Protein AF-A0A9J5Z518-F1 (afdb_monomer_lite)

Radius of gyration: 36.54 Å; chains: 1; bounding box: 61×48×92 Å

pLDDT: mean 82.01, std 14.23, range [48.25, 98.31]

Organism: Solanum commersonii (NCBI:txid4109)

Secondary structure (DSSP, 8-state):
-----TTS-HHHHHHHHH---BTTB---------TTTS------HHHHHHHHHHHHHHHHHHHHHHHHHHHHHHHHHHHHHHHHHHHT--

Sequence (90 aa):
MFQANPSLPTIDIVEKCCGPQTRSHVFGFGGGVKAKDLKGETSSQAEFLSALRSTREDIKSLNEENNSSKNGIKAMNVEKYKKNRISRKI

Structure (mmCIF, N/CA/C/O backbone):
data_AF-A0A9J5Z518-F1
#
_entry.id   AF-A0A9J5Z518-F1
#
loop_
_atom_site.group_PDB
_atom_site.id
_atom_site.type_symbol
_atom_site.label_atom_id
_atom_site.label_alt_id
_atom_site.label_comp_id
_atom_site.label_asym_id
_atom_site.label_entity_id
_atom_site.label_seq_id
_atom_site.pdbx_PDB_ins_code
_atom_site.Cartn_x
_atom_site.Cartn_y
_atom_site.Cartn_z
_atom_site.occupancy
_atom_site.B_iso_or_equiv
_atom_site.auth_seq_id
_atom_site.auth_comp_id
_atom_site.auth_asym_id
_atom_site.auth_atom_id
_atom_site.pdbx_PDB_model_num
ATOM 1 N N . MET A 1 1 ? -10.578 -35.124 36.667 1.00 48.25 1 MET A N 1
ATOM 2 C CA . MET A 1 1 ? -11.821 -34.970 35.877 1.00 48.25 1 MET A CA 1
ATOM 3 C C . MET A 1 1 ? -12.957 -34.734 36.861 1.00 48.25 1 MET A C 1
ATOM 5 O O . MET A 1 1 ? -13.106 -35.541 37.768 1.00 48.25 1 MET A O 1
ATOM 9 N N . PHE A 1 2 ? -13.674 -33.612 36.771 1.00 56.88 2 PHE A N 1
ATOM 10 C CA . PHE A 1 2 ? -14.825 -33.339 37.639 1.00 56.88 2 PHE A CA 1
ATOM 11 C C . PHE A 1 2 ? -16.039 -34.071 37.060 1.00 56.88 2 PHE A C 1
ATOM 13 O O . PHE A 1 2 ? -16.523 -33.717 35.988 1.00 56.88 2 PHE A O 1
ATOM 20 N N . GLN A 1 3 ? -16.482 -35.137 37.722 1.00 62.44 3 GLN A N 1
ATOM 21 C CA . GLN A 1 3 ? -17.665 -35.884 37.310 1.00 62.44 3 GLN A CA 1
ATOM 22 C C . GLN A 1 3 ? -18.897 -35.125 37.814 1.00 62.44 3 GLN A C 1
ATOM 24 O O . GLN A 1 3 ? -19.232 -35.181 38.997 1.00 62.44 3 GLN A O 1
ATOM 29 N N . ALA A 1 4 ? -19.519 -34.336 36.935 1.00 62.97 4 ALA A N 1
ATOM 30 C CA . ALA A 1 4 ? -20.708 -33.569 37.283 1.00 62.97 4 ALA A CA 1
ATOM 31 C C . ALA A 1 4 ? -21.874 -34.531 37.549 1.00 62.97 4 ALA A C 1
ATOM 33 O O . ALA A 1 4 ? -22.260 -35.300 36.671 1.00 62.97 4 ALA A O 1
ATOM 34 N N . ASN A 1 5 ? -22.430 -34.493 38.762 1.00 67.69 5 ASN A N 1
ATOM 35 C CA . ASN A 1 5 ? -23.680 -35.185 39.056 1.00 67.69 5 ASN A CA 1
ATOM 36 C C . ASN A 1 5 ? -24.822 -34.419 38.373 1.00 67.69 5 ASN A C 1
ATOM 38 O O . ASN A 1 5 ? -25.071 -33.274 38.754 1.00 67.69 5 ASN A O 1
ATOM 42 N N . PRO A 1 6 ? -25.543 -35.023 37.413 1.00 66.94 6 PRO A N 1
ATOM 43 C CA . PRO A 1 6 ? -26.593 -34.335 36.661 1.00 66.94 6 PRO A CA 1
ATOM 44 C C . PRO A 1 6 ? -27.818 -33.970 37.517 1.00 66.94 6 PRO A C 1
ATOM 46 O O . PRO A 1 6 ? -28.683 -33.241 37.048 1.00 66.94 6 PRO A O 1
ATOM 49 N N . SER A 1 7 ? -27.903 -34.457 38.762 1.00 74.88 7 SER A N 1
ATOM 50 C CA . SER A 1 7 ? -28.983 -34.122 39.697 1.00 74.88 7 SER A CA 1
ATOM 51 C C . SER A 1 7 ? -28.717 -32.872 40.543 1.00 74.88 7 SER A C 1
ATOM 53 O O . SER A 1 7 ? -29.592 -32.486 41.315 1.00 74.88 7 SER A O 1
ATOM 55 N N . LEU A 1 8 ? -27.517 -32.282 40.482 1.00 69.19 8 LEU A N 1
ATOM 56 C CA . LEU A 1 8 ? -27.198 -31.085 41.260 1.00 69.19 8 LEU A CA 1
ATOM 57 C C . LEU A 1 8 ? -27.633 -29.825 40.501 1.00 69.19 8 LEU A C 1
ATOM 59 O O . LEU A 1 8 ? -27.395 -29.730 39.293 1.00 69.19 8 LEU A O 1
ATOM 63 N N . PRO A 1 9 ? -28.242 -28.839 41.181 1.00 76.44 9 PRO A N 1
ATOM 64 C CA . PRO A 1 9 ? -28.569 -27.568 40.558 1.00 76.44 9 PRO A CA 1
ATOM 65 C C . PRO A 1 9 ? -27.285 -26.867 40.096 1.00 76.44 9 PRO A C 1
ATOM 67 O O . PRO A 1 9 ? -26.237 -26.952 40.735 1.00 76.44 9 PRO A O 1
ATOM 70 N N . THR A 1 10 ? -27.366 -26.154 38.971 1.00 73.75 10 THR A N 1
ATOM 71 C CA . THR A 1 10 ? -26.213 -25.529 38.299 1.00 73.75 10 THR A CA 1
ATOM 72 C C . THR A 1 10 ? -25.384 -24.638 39.228 1.00 73.75 10 THR A C 1
ATOM 74 O O . THR A 1 10 ? -24.167 -24.574 39.083 1.00 73.75 10 THR A O 1
ATOM 77 N N . ILE A 1 11 ? -26.021 -24.000 40.215 1.00 75.94 11 ILE A N 1
ATOM 78 C CA . ILE A 1 11 ? -25.343 -23.161 41.209 1.00 75.94 11 ILE A CA 1
ATOM 79 C C . ILE A 1 11 ? -24.370 -23.959 42.089 1.00 75.94 11 ILE A C 1
ATOM 81 O O . ILE A 1 11 ? -23.241 -23.521 42.268 1.00 75.94 11 ILE A O 1
ATOM 85 N N . ASP A 1 12 ? -24.732 -25.164 42.532 1.00 75.50 12 ASP A N 1
ATOM 86 C CA . ASP A 1 12 ? -23.872 -26.000 43.383 1.00 75.50 12 ASP A CA 1
ATOM 87 C C . ASP A 1 12 ? -22.634 -26.486 42.617 1.00 75.50 12 ASP A C 1
ATOM 89 O O . ASP A 1 12 ? -21.554 -26.670 43.181 1.00 75.50 12 ASP A O 1
ATOM 93 N N . ILE A 1 13 ? -22.783 -26.708 41.307 1.00 78.81 13 ILE A N 1
ATOM 94 C CA . ILE A 1 13 ? -21.675 -27.076 40.418 1.00 78.81 13 ILE A CA 1
ATOM 95 C C . ILE A 1 13 ? -20.703 -25.901 40.288 1.00 78.81 13 ILE A C 1
ATOM 97 O O . ILE A 1 13 ? -19.492 -26.084 40.406 1.00 78.81 13 ILE A O 1
ATOM 101 N N . VAL A 1 14 ? -21.235 -24.697 40.075 1.00 74.38 14 VAL A N 1
ATOM 102 C CA . VAL A 1 14 ? -20.440 -23.473 39.948 1.00 74.38 14 VAL A CA 1
ATOM 103 C C . VAL A 1 14 ? -19.733 -23.140 41.265 1.00 74.38 14 VAL A C 1
ATOM 105 O O . VAL A 1 14 ? -18.532 -22.874 41.253 1.00 74.38 14 VAL A O 1
ATOM 108 N N . GLU A 1 15 ? -20.414 -23.238 42.408 1.00 80.31 15 GLU A N 1
ATOM 109 C CA . GLU A 1 15 ? -19.813 -22.964 43.719 1.00 80.31 15 GLU A CA 1
ATOM 110 C C . GLU A 1 15 ? -18.722 -23.970 44.102 1.00 80.31 15 GLU A C 1
ATOM 112 O O . GLU A 1 15 ? -17.716 -23.591 44.704 1.00 80.31 15 GLU A O 1
ATOM 117 N N . LYS A 1 16 ? -18.846 -25.240 43.692 1.00 79.00 16 LYS A N 1
ATOM 118 C CA . LYS A 1 16 ? -17.779 -26.239 43.876 1.00 79.00 16 LYS A CA 1
ATOM 119 C C . LYS A 1 16 ? -16.491 -25.886 43.139 1.00 79.00 16 LYS A C 1
ATOM 121 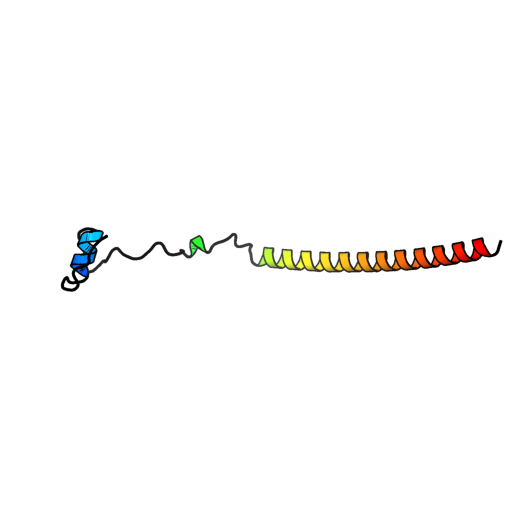O O . LYS A 1 16 ? -15.412 -26.217 43.623 1.00 79.00 16 LYS A O 1
ATOM 126 N N . CYS A 1 17 ? -16.592 -25.273 41.963 1.00 72.50 17 CYS A N 1
ATOM 127 C CA . CYS A 1 17 ? -15.425 -24.918 41.158 1.00 72.50 17 CYS A CA 1
ATOM 128 C C . CYS A 1 17 ? -14.874 -23.527 41.490 1.00 72.50 17 CYS A C 1
ATOM 130 O O . CYS A 1 17 ? -13.670 -23.309 41.379 1.00 72.50 17 CYS A O 1
ATOM 132 N N . CYS A 1 18 ? -15.740 -22.590 41.873 1.00 73.62 18 CYS A N 1
ATOM 133 C CA . CYS A 1 18 ? -15.412 -21.168 41.939 1.00 73.62 18 CYS A CA 1
ATOM 134 C C . CYS A 1 18 ? -15.575 -20.549 43.339 1.00 73.62 18 CYS A C 1
ATOM 136 O O . CYS A 1 18 ? -15.308 -19.359 43.495 1.00 73.62 18 CYS A O 1
ATOM 138 N N . GLY A 1 19 ? -15.986 -21.329 44.343 1.00 78.62 19 GLY A N 1
ATOM 139 C CA . GLY A 1 19 ? -16.323 -20.841 45.683 1.00 78.62 19 GLY A CA 1
ATOM 140 C C . GLY A 1 19 ? -17.738 -20.247 45.769 1.00 78.62 19 GLY A C 1
ATOM 141 O O . GLY A 1 19 ? -18.416 -20.152 44.746 1.00 78.62 19 GLY A O 1
ATOM 142 N N . PRO A 1 20 ? -18.203 -19.854 46.973 1.00 78.50 20 PRO A N 1
ATOM 143 C CA . PRO A 1 20 ? -19.554 -19.325 47.186 1.00 78.50 20 PRO A CA 1
ATOM 144 C C . PRO A 1 20 ? -19.868 -18.154 46.244 1.00 78.50 20 PRO A C 1
ATOM 146 O O . PRO A 1 20 ? -19.105 -17.186 46.194 1.00 78.50 20 PRO A O 1
ATOM 149 N N . GLN A 1 21 ? -20.981 -18.221 45.507 1.00 73.38 21 GLN A N 1
ATOM 150 C CA . GLN A 1 21 ? -21.390 -17.180 44.559 1.00 73.38 21 GLN A CA 1
ATOM 151 C C . GLN A 1 21 ? -22.726 -16.572 44.973 1.00 73.38 21 GLN A C 1
ATOM 153 O O . GLN A 1 21 ? -23.687 -17.259 45.312 1.00 73.38 21 GLN A O 1
ATOM 158 N N . THR A 1 22 ? -22.831 -15.246 44.911 1.00 69.94 22 THR A N 1
ATOM 159 C CA . THR A 1 22 ? -24.120 -14.592 45.126 1.00 69.94 22 THR A CA 1
ATOM 160 C C . THR A 1 22 ? -25.036 -14.900 43.942 1.00 69.94 22 THR A C 1
ATOM 162 O O . THR A 1 22 ? -24.667 -14.715 42.786 1.00 69.94 22 THR A O 1
ATOM 165 N N . ARG A 1 23 ? -26.275 -15.341 44.212 1.00 65.81 23 ARG A N 1
ATOM 166 C CA . ARG A 1 23 ? -27.279 -15.656 43.170 1.00 65.81 23 ARG A CA 1
ATOM 167 C C . ARG A 1 23 ? -27.551 -14.505 42.187 1.00 65.81 23 ARG A C 1
ATOM 169 O O . ARG A 1 23 ? -28.092 -14.745 41.114 1.00 65.81 23 ARG A O 1
ATOM 176 N N . SER A 1 24 ? -27.203 -13.272 42.556 1.00 66.88 24 SER A N 1
ATOM 177 C CA . SER A 1 24 ? -27.316 -12.071 41.725 1.00 66.88 24 SER A CA 1
ATOM 178 C C . SER A 1 24 ? -26.068 -11.758 40.892 1.00 66.88 24 SER A C 1
ATOM 180 O O . SER A 1 24 ? -26.148 -10.943 39.975 1.00 66.88 24 SER A O 1
ATOM 182 N N . HIS A 1 25 ? -24.920 -12.365 41.194 1.00 65.81 25 HIS A N 1
ATOM 183 C CA . HIS A 1 25 ? -23.658 -12.090 40.522 1.00 65.81 25 HIS A CA 1
ATOM 184 C C . HIS A 1 25 ? -22.840 -13.375 40.375 1.00 65.81 25 HIS A C 1
ATOM 186 O O . HIS A 1 25 ? -22.006 -13.721 41.209 1.00 65.81 25 HIS A O 1
ATOM 192 N N . VAL A 1 26 ? -23.090 -14.086 39.276 1.00 58.62 26 VAL A N 1
ATOM 193 C CA . VAL A 1 26 ? -22.262 -15.222 38.869 1.00 58.62 26 VAL A CA 1
ATOM 194 C C . VAL A 1 26 ? -20.937 -14.676 38.335 1.00 58.62 26 VAL A C 1
ATOM 196 O O . VAL A 1 26 ? -20.912 -13.969 37.324 1.00 58.62 26 VAL A O 1
ATOM 199 N N . PHE A 1 27 ? -19.826 -14.991 39.001 1.00 59.38 27 PHE A N 1
ATOM 200 C CA . PHE A 1 27 ? -18.494 -14.623 38.520 1.00 59.38 27 PHE A CA 1
ATOM 201 C C . PHE A 1 27 ? -18.071 -15.644 37.461 1.00 59.38 27 PHE A C 1
ATOM 203 O O . PHE A 1 27 ? -17.588 -16.730 37.779 1.00 59.38 27 PHE A O 1
ATOM 210 N N . GLY A 1 28 ? -18.341 -15.334 36.192 1.00 64.31 28 GLY A N 1
ATOM 211 C CA . GLY A 1 28 ? -18.186 -16.324 35.127 1.00 64.31 28 GLY A CA 1
ATOM 212 C C . GLY A 1 28 ? -18.381 -15.806 33.708 1.00 64.31 28 GLY A C 1
ATOM 213 O O . GLY A 1 28 ? -18.971 -16.500 32.899 1.00 64.31 28 GLY A O 1
ATOM 214 N N . PHE A 1 29 ? -17.899 -14.608 33.387 1.00 59.62 29 PHE A N 1
ATOM 215 C CA . PHE A 1 29 ? -17.633 -14.184 32.006 1.00 59.62 29 PHE A CA 1
ATOM 216 C C . PHE A 1 29 ? -16.364 -13.329 32.077 1.00 59.62 29 PHE A C 1
ATOM 218 O O . PHE A 1 29 ? -16.371 -12.222 32.597 1.00 59.62 29 PHE A O 1
ATOM 225 N N . GLY A 1 30 ? -15.190 -13.884 31.791 1.00 61.72 30 GLY A N 1
ATOM 226 C CA . GLY A 1 30 ? -14.781 -14.210 30.432 1.00 61.72 30 GLY A CA 1
ATOM 227 C C . GLY A 1 30 ? -13.930 -13.044 29.946 1.00 61.72 30 GLY A C 1
ATOM 228 O O . GLY A 1 30 ? -14.463 -12.009 29.558 1.00 61.72 30 GLY A O 1
ATOM 229 N N . GLY A 1 31 ? -12.605 -13.192 30.031 1.00 64.12 31 GLY A N 1
ATOM 230 C CA . GLY A 1 31 ? -11.622 -12.253 29.489 1.00 64.12 31 GLY A CA 1
ATOM 231 C C . GLY A 1 31 ? -11.694 -12.188 27.963 1.00 64.12 31 GLY A C 1
ATOM 232 O O . GLY A 1 31 ? -10.781 -12.634 27.282 1.00 64.12 31 GLY A O 1
ATOM 233 N N . GLY A 1 32 ? -12.811 -11.695 27.431 1.00 71.06 32 GLY A N 1
ATOM 234 C CA . GLY A 1 32 ? -12.987 -11.416 26.016 1.00 71.06 32 GLY A CA 1
ATOM 235 C C . GLY A 1 32 ? -12.149 -10.216 25.588 1.00 71.06 32 GLY A C 1
ATOM 236 O O . GLY A 1 32 ? -11.756 -9.389 26.415 1.00 71.06 32 GLY A O 1
ATOM 237 N N . VAL A 1 33 ? -11.907 -10.128 24.281 1.00 66.19 33 VAL A N 1
ATOM 238 C CA . VAL A 1 33 ? -11.215 -9.009 23.636 1.00 66.19 33 VAL A CA 1
ATOM 239 C C . VAL A 1 33 ? -11.973 -7.721 23.955 1.00 66.19 33 VAL A C 1
ATOM 241 O O . VAL A 1 33 ? -13.108 -7.518 23.520 1.00 66.19 33 VAL A O 1
ATOM 244 N N . LYS A 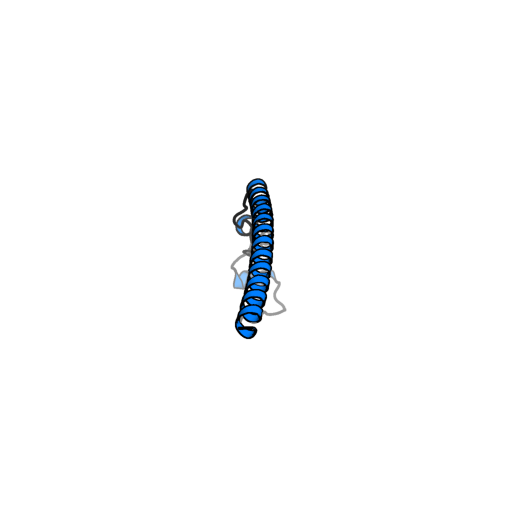1 34 ? -11.372 -6.853 24.767 1.00 72.75 34 LYS A N 1
ATOM 245 C CA . LYS A 1 34 ? -11.939 -5.552 25.125 1.00 72.75 34 LYS A CA 1
ATOM 246 C C . LYS A 1 34 ? -11.774 -4.616 23.932 1.00 72.75 34 LYS A C 1
ATOM 248 O O . LYS A 1 34 ? -10.840 -4.751 23.152 1.00 72.75 34 LYS A O 1
ATOM 253 N N . ALA A 1 35 ? -12.610 -3.585 23.821 1.00 66.94 35 ALA A N 1
ATOM 254 C CA . ALA A 1 35 ? -12.472 -2.583 22.754 1.00 66.94 35 ALA A CA 1
ATOM 255 C C . ALA A 1 35 ? -11.069 -1.935 22.699 1.00 66.94 35 ALA A C 1
ATOM 257 O O . ALA A 1 35 ? -10.638 -1.484 21.647 1.00 66.94 35 ALA A O 1
ATOM 258 N N . LYS A 1 36 ? -10.342 -1.913 23.825 1.00 67.56 36 LYS A N 1
ATOM 259 C CA . LYS A 1 36 ? -8.940 -1.471 23.905 1.00 67.56 36 LYS A CA 1
ATOM 260 C C . LYS A 1 36 ? -7.934 -2.479 23.332 1.00 67.56 36 LYS A C 1
ATOM 262 O O . LYS A 1 36 ? -6.884 -2.060 22.875 1.00 67.56 36 LYS A O 1
ATOM 267 N N . ASP A 1 37 ? -8.276 -3.763 23.323 1.00 70.88 37 ASP A N 1
ATOM 268 C CA . ASP A 1 37 ? -7.477 -4.841 22.733 1.00 70.88 37 ASP A CA 1
ATOM 269 C C . ASP A 1 37 ? -7.688 -4.898 21.202 1.00 70.88 37 ASP A C 1
ATOM 271 O O . ASP A 1 37 ? -6.872 -5.454 20.477 1.00 70.88 37 ASP A O 1
ATOM 275 N N . LEU A 1 38 ? -8.765 -4.270 20.704 1.00 70.31 38 LEU A N 1
ATOM 276 C CA . LEU A 1 38 ? -9.030 -4.011 19.279 1.00 70.31 38 LEU A CA 1
ATOM 277 C C . LEU A 1 38 ? -8.366 -2.730 18.755 1.00 70.31 38 LEU A C 1
ATOM 279 O O . LEU A 1 38 ? -8.363 -2.497 17.546 1.00 70.31 38 LEU A O 1
ATOM 283 N N . LYS A 1 39 ? -7.803 -1.892 19.635 1.00 65.44 39 LYS A N 1
ATOM 284 C CA . LYS A 1 39 ? -7.021 -0.719 19.229 1.00 65.44 39 LYS A CA 1
ATOM 285 C C . LYS A 1 39 ? -5.610 -1.169 18.855 1.00 65.44 39 LYS A C 1
ATOM 287 O O . LYS A 1 39 ? -4.652 -0.902 19.572 1.00 65.44 39 LYS A O 1
ATOM 292 N N . GLY A 1 40 ? -5.493 -1.860 17.723 1.00 67.94 40 GLY A N 1
ATOM 293 C CA . GLY A 1 40 ? -4.252 -1.802 16.954 1.00 67.94 40 GLY A CA 1
ATOM 294 C C . GLY A 1 40 ? -3.957 -0.344 16.604 1.00 67.94 40 GLY A C 1
ATOM 295 O O . GLY A 1 40 ? -4.880 0.468 16.596 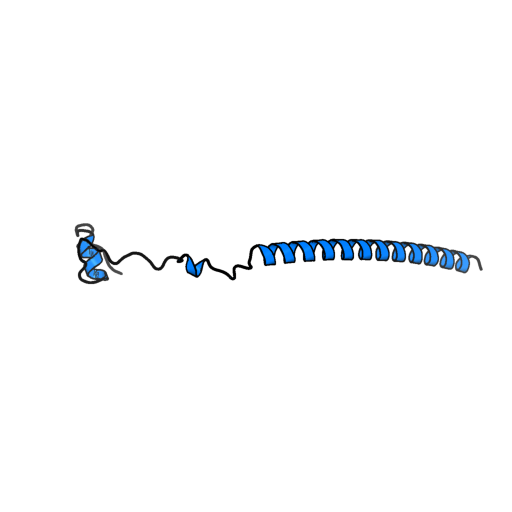1.00 67.94 40 GLY A O 1
ATOM 296 N N . GLU A 1 41 ? -2.688 -0.018 16.377 1.00 63.22 41 GLU A N 1
ATOM 297 C CA . GLU A 1 41 ? -2.178 1.311 16.024 1.00 63.22 41 GLU A CA 1
ATOM 298 C C . GLU A 1 41 ? -3.084 1.990 14.981 1.00 63.22 41 GLU A C 1
ATOM 300 O O . GLU A 1 41 ? -2.998 1.740 13.779 1.00 63.22 41 GLU A O 1
ATOM 305 N N . THR A 1 42 ? -4.052 2.784 15.449 1.00 64.12 42 THR A N 1
ATOM 306 C CA . THR A 1 42 ? -4.990 3.465 14.566 1.00 64.12 42 THR A CA 1
ATOM 307 C C . THR A 1 42 ? -4.241 4.662 14.023 1.00 64.12 42 THR A C 1
ATOM 309 O O . THR A 1 42 ? -4.222 5.711 14.672 1.00 64.12 42 THR A O 1
ATOM 312 N N . SER A 1 43 ? -3.603 4.509 12.863 1.00 69.19 43 SER A N 1
ATOM 313 C CA . SER A 1 43 ? -3.216 5.678 12.084 1.00 69.19 43 SER A CA 1
ATOM 314 C C . SER A 1 43 ? -4.462 6.538 11.908 1.00 69.19 43 SER A C 1
ATOM 316 O O . SER A 1 43 ? -5.577 6.041 11.698 1.00 69.19 43 SER A O 1
ATOM 318 N N . SER A 1 44 ? -4.307 7.842 12.096 1.00 81.88 44 SER A N 1
ATOM 319 C CA . SER A 1 44 ? -5.412 8.758 11.878 1.00 81.88 44 SER A CA 1
ATOM 320 C C . SER A 1 44 ? -5.910 8.595 10.442 1.00 81.88 44 SER A C 1
ATOM 322 O O . SER A 1 44 ? -5.144 8.311 9.518 1.00 81.88 44 SER A O 1
ATOM 324 N N . GLN A 1 45 ? -7.207 8.812 10.223 1.00 86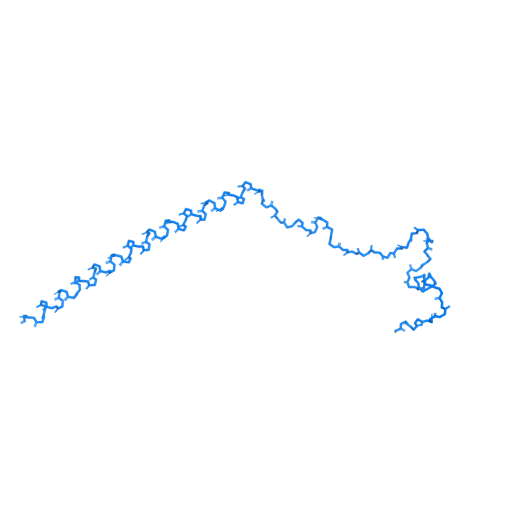.38 45 GLN A N 1
ATOM 325 C CA . GLN A 1 45 ? -7.781 8.789 8.876 1.00 86.38 45 GLN A CA 1
ATOM 326 C C . GLN A 1 45 ? -6.986 9.686 7.903 1.00 86.38 45 GLN A C 1
ATOM 328 O O . GLN A 1 45 ? -6.830 9.346 6.733 1.00 86.38 45 GLN A O 1
ATOM 333 N N . ALA A 1 46 ? -6.435 10.800 8.398 1.00 89.06 46 ALA A N 1
ATOM 334 C CA . ALA A 1 46 ? -5.582 11.707 7.638 1.00 89.06 46 ALA A CA 1
ATOM 335 C C . ALA A 1 46 ? -4.225 11.093 7.245 1.00 89.06 46 ALA A C 1
ATOM 337 O O . ALA A 1 46 ? -3.804 11.236 6.095 1.00 89.06 46 ALA A O 1
ATOM 338 N N . GLU A 1 47 ? -3.548 10.390 8.156 1.00 89.81 47 GLU A N 1
ATOM 339 C CA . GLU A 1 47 ? -2.294 9.680 7.862 1.00 89.81 47 GLU A CA 1
ATOM 340 C C . GLU A 1 47 ? -2.518 8.561 6.848 1.00 89.81 47 GLU A C 1
ATOM 342 O O . GLU A 1 47 ? -1.767 8.449 5.880 1.00 89.81 47 GLU A O 1
ATOM 347 N N . PHE A 1 48 ? -3.596 7.791 7.006 1.00 90.12 48 PHE A N 1
ATOM 348 C CA . PHE A 1 48 ? -3.952 6.735 6.060 1.00 90.12 48 PHE A CA 1
ATOM 349 C C . PHE A 1 48 ? -4.210 7.289 4.651 1.00 90.12 48 PHE A C 1
ATOM 351 O O . PHE A 1 48 ? -3.674 6.780 3.666 1.00 90.12 48 PHE A O 1
ATOM 358 N N . LEU A 1 49 ? -4.983 8.375 4.541 1.00 95.12 49 LEU A N 1
ATOM 359 C CA . LEU A 1 49 ? -5.239 9.042 3.261 1.00 95.12 49 LEU A CA 1
ATOM 360 C C . LEU A 1 49 ? -3.962 9.630 2.645 1.00 95.12 49 LEU A C 1
ATOM 362 O O . LEU A 1 49 ? -3.791 9.581 1.425 1.00 95.12 49 LEU A O 1
ATOM 366 N N . SER A 1 50 ? -3.058 10.156 3.471 1.00 95.62 50 SER A N 1
ATOM 367 C CA . SER A 1 50 ? -1.772 10.688 3.011 1.00 95.62 50 SER A CA 1
ATOM 368 C C . SER A 1 50 ? -0.878 9.580 2.459 1.00 95.62 50 SER A C 1
ATOM 370 O O . SER A 1 50 ? -0.339 9.728 1.362 1.00 95.62 50 SER A O 1
ATOM 372 N N . ALA A 1 51 ? -0.793 8.442 3.154 1.00 95.50 51 ALA A N 1
ATOM 373 C CA . ALA A 1 51 ? -0.063 7.269 2.688 1.00 95.50 51 ALA A CA 1
ATOM 374 C C . ALA A 1 51 ? -0.625 6.753 1.355 1.00 95.50 51 ALA A C 1
ATOM 376 O O . ALA A 1 51 ? 0.131 6.578 0.403 1.00 95.50 51 ALA A O 1
ATOM 377 N N . LEU A 1 52 ? -1.952 6.614 1.236 1.00 96.38 52 LEU A N 1
ATOM 378 C CA . LEU A 1 52 ? -2.602 6.198 -0.013 1.00 96.38 52 LEU A CA 1
ATOM 379 C C . LEU A 1 52 ? -2.271 7.122 -1.187 1.00 96.38 52 LEU A C 1
ATOM 381 O O . LEU A 1 52 ? -2.018 6.653 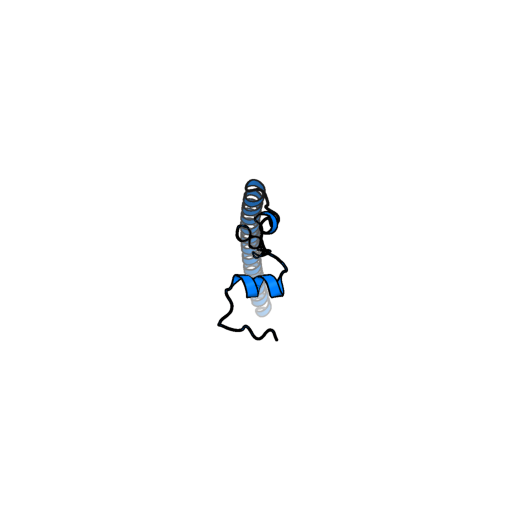-2.299 1.00 96.38 52 LEU A O 1
ATOM 385 N N . ARG A 1 53 ? -2.276 8.439 -0.955 1.00 97.62 53 ARG A N 1
ATOM 386 C CA . ARG A 1 53 ? -1.915 9.411 -1.987 1.00 97.62 53 ARG A CA 1
ATOM 387 C C . ARG A 1 53 ? -0.449 9.275 -2.384 1.00 97.62 53 ARG A C 1
ATOM 389 O O . ARG A 1 53 ? -0.173 9.248 -3.578 1.00 97.62 53 ARG A O 1
ATOM 396 N N . SER A 1 54 ? 0.455 9.150 -1.412 1.00 97.75 54 SER A N 1
ATOM 397 C CA . SER A 1 54 ? 1.885 8.943 -1.671 1.00 97.75 54 SER A CA 1
ATOM 398 C C . SER A 1 54 ? 2.111 7.699 -2.523 1.00 97.75 54 SER A C 1
ATOM 400 O O . SER A 1 54 ? 2.682 7.790 -3.604 1.00 97.75 54 SER A O 1
ATOM 402 N N . THR A 1 55 ? 1.549 6.560 -2.111 1.00 97.75 55 THR A N 1
ATOM 403 C CA . THR A 1 55 ? 1.680 5.294 -2.842 1.00 97.75 55 THR A CA 1
ATOM 404 C C . THR A 1 55 ? 1.143 5.397 -4.270 1.00 97.75 55 THR A C 1
ATOM 406 O O . THR A 1 55 ? 1.712 4.814 -5.191 1.00 97.75 55 THR A O 1
ATOM 409 N N . ARG A 1 56 ? 0.062 6.155 -4.495 1.00 98.25 56 ARG A N 1
ATOM 410 C CA . ARG A 1 56 ? -0.479 6.378 -5.842 1.00 98.25 56 ARG A CA 1
ATOM 411 C C . ARG A 1 56 ? 0.491 7.154 -6.737 1.00 98.25 56 ARG A C 1
ATOM 413 O O . ARG A 1 56 ? 0.619 6.801 -7.910 1.00 98.25 56 ARG A O 1
ATOM 420 N N . GLU A 1 57 ? 1.134 8.195 -6.215 1.00 98.06 57 GLU A N 1
ATOM 421 C CA . GLU A 1 57 ? 2.127 8.963 -6.975 1.00 98.06 57 GLU A CA 1
ATOM 422 C C . GLU A 1 57 ? 3.385 8.129 -7.253 1.00 98.06 57 GLU A C 1
ATOM 424 O O . GLU A 1 57 ? 3.874 8.129 -8.383 1.00 98.06 57 GLU A O 1
ATOM 429 N N . ASP A 1 58 ? 3.839 7.329 -6.284 1.00 98.25 58 ASP A N 1
ATOM 430 C CA . ASP A 1 58 ? 4.981 6.423 -6.459 1.00 98.25 58 ASP A CA 1
ATOM 431 C C . ASP A 1 58 ? 4.719 5.406 -7.577 1.00 98.25 58 ASP A C 1
ATOM 433 O O . ASP A 1 58 ? 5.535 5.240 -8.484 1.00 98.25 58 ASP A O 1
ATOM 437 N N . ILE A 1 59 ? 3.540 4.770 -7.577 1.00 98.12 59 ILE A N 1
ATOM 438 C CA . ILE A 1 59 ? 3.134 3.823 -8.628 1.00 98.12 59 ILE A CA 1
ATOM 439 C C . ILE A 1 59 ? 3.120 4.498 -10.002 1.00 98.12 59 ILE A C 1
ATOM 441 O O . ILE A 1 59 ? 3.551 3.902 -10.992 1.00 98.12 59 ILE A O 1
ATOM 445 N N . LYS A 1 60 ? 2.623 5.736 -10.081 1.00 98.31 60 LYS A N 1
ATOM 446 C CA . LYS A 1 60 ? 2.586 6.490 -11.335 1.00 98.31 60 LYS A CA 1
ATOM 447 C C . LYS A 1 60 ? 4.000 6.766 -11.849 1.00 98.31 60 LYS A C 1
ATOM 449 O O . LYS A 1 60 ? 4.282 6.452 -13.005 1.00 98.31 60 LYS A O 1
ATOM 454 N N . SER A 1 61 ? 4.873 7.284 -10.988 1.00 98.31 61 SER A N 1
ATOM 455 C CA . SER A 1 61 ? 6.272 7.584 -11.310 1.00 98.31 61 SER A CA 1
ATOM 456 C C . SER A 1 61 ? 7.022 6.335 -11.786 1.00 98.31 61 SER A C 1
ATOM 458 O O . SER A 1 61 ? 7.597 6.320 -12.875 1.00 98.31 61 SER A O 1
ATOM 460 N N . LEU A 1 62 ? 6.909 5.231 -11.041 1.00 98.31 62 LEU A N 1
ATOM 461 C CA . LEU A 1 62 ? 7.533 3.953 -11.395 1.00 98.31 62 LEU A CA 1
ATOM 462 C C . LEU A 1 62 ? 7.029 3.406 -12.734 1.00 98.31 62 LEU A C 1
ATOM 464 O O . LEU A 1 62 ? 7.781 2.786 -13.487 1.00 98.31 62 LEU A O 1
ATOM 468 N N . ASN A 1 63 ? 5.753 3.606 -13.059 1.00 98.19 63 ASN A N 1
ATOM 469 C CA . ASN A 1 63 ? 5.211 3.175 -14.342 1.00 98.19 63 ASN A CA 1
ATOM 470 C C . ASN A 1 63 ? 5.755 4.022 -15.507 1.00 98.19 63 ASN A C 1
ATOM 472 O O . ASN A 1 63 ? 6.071 3.484 -16.571 1.00 98.19 63 ASN A O 1
ATOM 476 N N . GLU A 1 64 ? 5.897 5.334 -15.322 1.00 98.00 64 GLU A N 1
ATOM 477 C CA . GLU A 1 64 ? 6.522 6.223 -16.309 1.00 98.00 64 GLU A CA 1
ATOM 478 C C . GLU A 1 64 ? 7.993 5.841 -16.553 1.00 98.00 64 GLU A C 1
ATOM 480 O O . GLU A 1 64 ? 8.401 5.666 -17.707 1.00 98.00 64 GLU A O 1
ATOM 485 N N . GLU A 1 65 ? 8.761 5.597 -15.489 1.00 97.81 65 GLU A N 1
ATOM 486 C CA . GLU A 1 65 ? 10.155 5.146 -15.573 1.00 97.81 65 GLU A CA 1
ATOM 487 C C . GLU A 1 65 ? 10.283 3.793 -16.290 1.00 97.81 65 GLU A C 1
ATOM 489 O O . GLU A 1 65 ? 11.110 3.632 -17.195 1.00 97.81 65 GLU A O 1
ATOM 494 N N . ASN A 1 66 ? 9.424 2.827 -15.952 1.00 97.88 66 ASN A N 1
ATOM 495 C CA . ASN A 1 66 ? 9.399 1.518 -16.604 1.00 97.88 66 ASN A CA 1
ATOM 496 C C . ASN A 1 66 ? 9.124 1.626 -18.108 1.00 97.88 66 ASN A C 1
ATOM 498 O O . ASN A 1 66 ? 9.755 0.936 -18.916 1.00 97.88 66 ASN A O 1
ATOM 502 N N . ASN A 1 67 ? 8.205 2.506 -18.510 1.00 97.56 67 ASN A N 1
ATOM 503 C CA . ASN A 1 67 ? 7.903 2.738 -19.920 1.00 97.56 67 ASN A CA 1
ATOM 504 C C . ASN A 1 67 ? 9.083 3.379 -20.658 1.00 97.56 67 ASN A C 1
ATOM 506 O O . ASN A 1 67 ? 9.424 2.939 -21.762 1.00 97.56 67 ASN A O 1
ATOM 510 N N . SER A 1 68 ? 9.739 4.364 -20.042 1.00 97.44 68 SER A N 1
ATOM 511 C CA . SER A 1 68 ? 10.950 4.990 -20.581 1.00 97.44 68 SER A CA 1
ATOM 512 C C . SER A 1 68 ? 12.064 3.959 -20.784 1.00 97.44 68 SER A C 1
ATOM 514 O O . SER A 1 68 ? 12.575 3.794 -21.896 1.00 97.44 68 SER A O 1
ATOM 516 N N . SER A 1 69 ? 12.351 3.164 -19.752 1.00 97.38 69 SER A N 1
ATOM 517 C CA . SER A 1 69 ? 13.361 2.102 -19.784 1.00 97.38 69 SER A CA 1
ATOM 518 C C . SER A 1 69 ? 13.072 1.062 -20.865 1.00 97.38 69 SER A C 1
ATOM 520 O O . SER A 1 69 ? 13.948 0.710 -21.661 1.00 97.38 69 SER A O 1
ATOM 522 N N . LYS A 1 70 ? 11.818 0.609 -20.975 1.00 97.94 70 LYS A N 1
ATOM 523 C CA . LYS A 1 70 ? 11.386 -0.342 -22.009 1.00 97.94 70 LYS A CA 1
ATOM 524 C C . LYS A 1 70 ? 11.593 0.213 -23.417 1.00 97.94 70 LYS A C 1
ATOM 526 O O . LYS A 1 70 ? 12.003 -0.528 -24.314 1.00 97.94 70 LYS A O 1
ATOM 531 N N . ASN A 1 71 ? 11.325 1.498 -23.625 1.00 96.94 71 ASN A N 1
ATOM 532 C CA . ASN A 1 71 ? 11.550 2.155 -24.910 1.00 96.94 71 ASN A CA 1
ATOM 533 C C . ASN A 1 71 ? 13.046 2.306 -25.217 1.00 96.94 71 ASN A C 1
ATOM 535 O O . ASN A 1 71 ? 13.461 2.005 -26.339 1.00 96.94 71 ASN A O 1
ATOM 539 N N . GLY A 1 72 ? 13.864 2.662 -24.224 1.00 96.62 72 GLY A N 1
ATOM 540 C CA . GLY A 1 72 ? 15.322 2.709 -24.353 1.00 96.62 72 GLY A CA 1
ATOM 541 C C . GLY A 1 72 ? 15.918 1.359 -24.761 1.00 96.62 72 GLY A C 1
ATOM 542 O O . GLY A 1 72 ? 16.680 1.278 -25.724 1.00 96.62 72 GLY A O 1
ATOM 543 N N . ILE A 1 73 ? 15.495 0.269 -24.113 1.00 97.25 73 ILE A N 1
ATOM 544 C CA . ILE A 1 73 ? 15.932 -1.097 -24.449 1.00 97.25 73 ILE A CA 1
ATOM 545 C C . ILE A 1 73 ? 15.556 -1.463 -25.889 1.00 97.25 73 ILE A C 1
ATOM 547 O O . ILE A 1 73 ? 16.377 -2.015 -26.627 1.00 97.25 73 ILE A O 1
ATOM 551 N N . LYS A 1 74 ? 14.331 -1.142 -26.324 1.00 97.00 74 LYS A N 1
ATOM 552 C CA . LYS A 1 74 ? 13.905 -1.377 -27.712 1.00 97.00 74 LYS A CA 1
ATOM 553 C C . LYS A 1 74 ? 14.801 -0.636 -28.704 1.00 97.00 74 LYS A C 1
ATOM 555 O O . LYS A 1 74 ? 15.258 -1.251 -29.666 1.00 97.00 74 LYS A O 1
ATOM 560 N N . ALA A 1 75 ? 15.080 0.644 -28.462 1.00 96.75 75 ALA A N 1
ATOM 561 C CA . ALA A 1 75 ? 15.928 1.454 -29.332 1.00 96.75 75 ALA A CA 1
ATOM 562 C C . ALA A 1 75 ? 17.360 0.898 -29.415 1.00 96.75 75 ALA A C 1
ATOM 564 O O . ALA A 1 75 ? 17.889 0.709 -30.512 1.00 96.75 75 ALA A O 1
ATOM 565 N N . MET A 1 76 ? 17.957 0.541 -28.274 1.00 96.81 76 MET A N 1
ATOM 566 C CA . MET A 1 76 ? 19.288 -0.073 -28.231 1.00 96.81 76 MET A CA 1
ATOM 567 C C . MET A 1 76 ? 19.349 -1.392 -29.004 1.00 96.81 76 MET A C 1
ATOM 569 O O . MET A 1 76 ? 20.313 -1.644 -29.728 1.00 96.81 76 MET A O 1
ATOM 573 N N . ASN A 1 77 ? 18.316 -2.229 -28.893 1.00 96.50 77 ASN A N 1
ATOM 574 C CA . ASN A 1 77 ? 18.250 -3.487 -29.631 1.00 96.50 77 ASN A CA 1
ATOM 575 C C . ASN A 1 77 ? 18.193 -3.252 -31.143 1.00 96.50 77 ASN A C 1
ATOM 577 O O . ASN A 1 77 ? 18.920 -3.912 -31.885 1.00 96.50 77 ASN A O 1
ATOM 581 N N . VAL A 1 78 ? 17.390 -2.289 -31.605 1.00 96.19 78 VAL A N 1
ATOM 582 C CA . VAL A 1 78 ? 17.334 -1.909 -33.026 1.00 96.19 78 VAL A CA 1
ATOM 583 C C . VAL A 1 78 ? 18.717 -1.493 -33.533 1.00 96.19 78 VAL A C 1
ATOM 585 O O . VAL A 1 78 ? 19.168 -1.992 -34.566 1.00 96.19 78 VAL A O 1
ATOM 588 N N . GLU A 1 79 ? 19.424 -0.643 -32.790 1.00 95.94 79 GLU A N 1
ATOM 589 C CA . GLU A 1 79 ? 20.779 -0.210 -33.150 1.00 95.94 79 GLU A CA 1
ATOM 590 C C . GLU A 1 79 ? 21.785 -1.368 -33.161 1.00 95.94 79 GLU A C 1
ATOM 592 O O . GLU A 1 79 ? 22.593 -1.490 -34.088 1.00 95.94 79 GLU A O 1
ATOM 597 N N . LYS A 1 80 ? 21.695 -2.288 -32.195 1.00 96.31 80 LYS A N 1
ATOM 598 C CA . LYS A 1 80 ? 22.521 -3.502 -32.155 1.00 96.31 80 LYS A CA 1
ATOM 599 C C . LYS A 1 80 ? 22.317 -4.369 -33.402 1.00 96.31 80 LYS A C 1
ATOM 601 O O . LYS A 1 80 ? 23.300 -4.821 -33.993 1.00 96.31 80 LYS A O 1
ATOM 606 N N . TYR A 1 81 ? 21.071 -4.574 -33.836 1.00 94.75 81 TYR A N 1
ATOM 607 C CA . TYR A 1 81 ? 20.771 -5.345 -35.048 1.00 94.75 81 TYR A CA 1
ATOM 608 C C . TYR A 1 81 ? 21.279 -4.660 -36.322 1.00 94.75 81 TYR A C 1
ATOM 610 O O . TYR A 1 81 ? 21.837 -5.337 -37.189 1.00 94.75 81 TYR A O 1
ATOM 618 N N . LYS A 1 82 ? 21.147 -3.330 -36.436 1.00 94.62 82 LYS A N 1
ATOM 619 C CA . LYS A 1 82 ? 21.685 -2.568 -37.578 1.00 94.62 82 LYS A CA 1
ATOM 620 C C . LYS A 1 82 ? 23.202 -2.705 -37.684 1.00 94.62 82 LYS A C 1
ATOM 622 O O . LYS A 1 82 ? 23.697 -3.061 -38.752 1.00 94.62 82 LYS A O 1
ATOM 627 N N . LYS A 1 83 ? 23.926 -2.486 -36.580 1.00 93.00 83 LYS A N 1
ATOM 628 C CA . LYS A 1 83 ? 25.392 -2.620 -36.534 1.00 93.00 83 LYS A CA 1
ATOM 629 C C . LYS A 1 83 ? 25.833 -4.022 -36.939 1.00 93.00 83 LYS A C 1
ATOM 631 O O . LYS A 1 83 ? 26.665 -4.164 -37.826 1.00 93.00 83 LYS A O 1
ATOM 636 N N . ASN A 1 84 ? 25.201 -5.052 -36.373 1.00 93.00 84 ASN A N 1
ATOM 637 C CA . ASN A 1 84 ? 25.508 -6.443 -36.706 1.00 93.00 84 ASN A CA 1
ATOM 638 C C . ASN A 1 84 ? 25.278 -6.747 -38.201 1.00 93.00 84 ASN A C 1
ATOM 640 O O . ASN A 1 84 ? 26.090 -7.423 -38.824 1.00 93.00 84 ASN A O 1
ATOM 644 N N . ARG A 1 85 ? 24.216 -6.202 -38.811 1.00 91.88 85 ARG A N 1
ATOM 645 C CA . ARG A 1 85 ? 23.948 -6.368 -40.249 1.00 91.88 85 ARG A CA 1
ATOM 646 C C . ARG A 1 85 ? 25.008 -5.707 -41.133 1.00 91.88 85 ARG A C 1
ATOM 648 O O . ARG A 1 85 ? 25.324 -6.261 -42.180 1.00 91.88 85 ARG A O 1
ATOM 655 N N . ILE A 1 86 ? 25.524 -4.542 -40.741 1.00 90.88 86 ILE A N 1
ATOM 656 C CA . ILE A 1 86 ? 26.595 -3.843 -41.469 1.00 90.88 86 ILE A CA 1
ATOM 657 C C . ILE A 1 86 ? 27.897 -4.644 -41.376 1.00 90.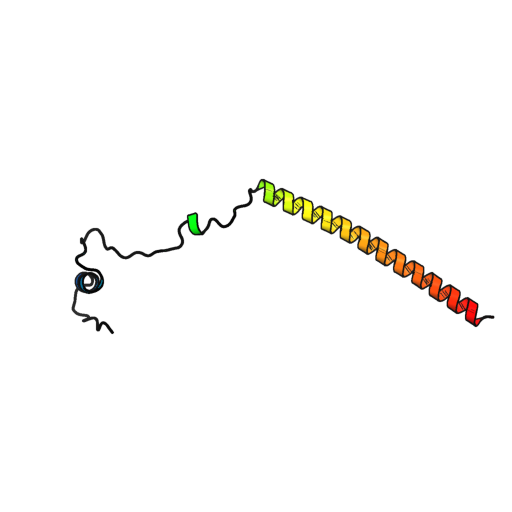88 86 ILE A C 1
ATOM 659 O O . ILE A 1 86 ? 28.516 -4.896 -42.401 1.00 90.88 86 ILE A O 1
ATOM 663 N N . SER A 1 87 ? 28.256 -5.128 -40.184 1.00 84.50 87 SER A N 1
ATOM 664 C CA . SER A 1 87 ? 29.475 -5.919 -39.967 1.00 84.50 87 SER A CA 1
ATOM 665 C C . SER A 1 87 ? 29.519 -7.244 -40.732 1.00 84.50 87 SER A C 1
ATOM 667 O O . SER A 1 87 ? 30.598 -7.772 -40.927 1.00 84.50 87 SER A O 1
ATOM 669 N N . ARG A 1 88 ? 28.374 -7.796 -41.155 1.00 87.88 88 ARG A N 1
ATOM 670 C CA . ARG A 1 88 ? 28.325 -9.003 -42.006 1.00 87.88 88 ARG A CA 1
ATOM 671 C C . ARG A 1 88 ? 28.431 -8.714 -43.507 1.00 87.88 88 ARG A C 1
ATOM 673 O O . ARG A 1 88 ? 28.454 -9.654 -44.292 1.00 87.88 88 ARG A O 1
ATOM 680 N N . LYS A 1 89 ? 28.357 -7.445 -43.916 1.00 79.50 89 LYS A N 1
ATOM 681 C CA . LYS A 1 89 ? 28.412 -7.023 -45.326 1.00 79.50 89 LYS A CA 1
ATOM 682 C C . LYS A 1 89 ? 29.804 -6.559 -45.767 1.00 79.50 89 LYS A C 1
ATOM 684 O O . LYS A 1 89 ? 29.971 -6.281 -46.950 1.00 79.50 89 LYS A O 1
ATOM 689 N N . ILE A 1 90 ? 30.733 -6.427 -44.824 1.00 70.25 90 ILE A N 1
ATOM 690 C CA . ILE A 1 90 ? 32.145 -6.082 -45.022 1.00 70.25 90 ILE A CA 1
ATOM 691 C C . ILE A 1 90 ? 32.938 -7.363 -44.787 1.00 70.25 90 ILE A C 1
ATOM 693 O O . ILE A 1 90 ? 33.877 -7.612 -45.566 1.00 70.25 90 ILE A O 1
#

Foldseek 3Di:
DDDDDPPDDPQVVQCVVPNHDDPVDRPDDDPDCDVVNVPDPDDPPVNVVVVVVVVVVVVVVVVVVVVVVVVVVVVVVVVVVVVVVVVVVD